Protein AF-A0A3B8V4X1-F1 (afdb_monomer_lite)

pLDDT: mean 92.64, std 4.98, range [65.25, 96.75]

Secondary structure (DSSP, 8-state):
-HHHHHHHHHHHHHHTT-S-TTS-S------S-TTSSHHHHHHHHHHHHHSSGGG-----GGGG--

Foldseek 3Di:
DVVLVVLVVLQVCVVVVNDDPVDDSDDDDDDDDPPPCPVVSLQVCCCVPVVGSVSDDDDDCVVVPD

Structure (mmCIF, N/CA/C/O backbone):
data_AF-A0A3B8V4X1-F1
#
_entry.id   AF-A0A3B8V4X1-F1
#
loop_
_atom_site.group_PDB
_atom_site.id
_atom_site.type_symbol
_atom_site.label_atom_id
_atom_site.label_alt_id
_atom_site.label_comp_id
_atom_site.label_asym_id
_atom_site.label_entity_id
_atom_site.label_seq_id
_atom_site.pdbx_PDB_ins_code
_atom_site.Cartn_x
_atom_site.Cartn_y
_atom_site.Cartn_z
_atom_site.occupancy
_atom_site.B_iso_or_equiv
_atom_site.auth_seq_id
_atom_site.auth_comp_id
_atom_site.auth_asym_id
_atom_site.auth_atom_id
_atom_site.pdbx_PDB_model_num
ATOM 1 N N . ASN A 1 1 ? 0.090 2.539 -17.052 1.00 70.19 1 ASN A N 1
ATOM 2 C CA . ASN A 1 1 ? -0.915 2.838 -15.998 1.00 70.19 1 ASN A CA 1
ATOM 3 C C . ASN A 1 1 ? -1.748 1.646 -15.525 1.00 70.19 1 ASN A C 1
ATOM 5 O O . ASN A 1 1 ? -2.728 1.847 -14.811 1.00 70.19 1 ASN A O 1
ATOM 9 N N . GLU A 1 2 ? -1.365 0.404 -15.831 1.00 90.00 2 GLU A N 1
ATOM 10 C CA . GLU A 1 2 ? -2.120 -0.772 -15.380 1.00 90.00 2 GLU A CA 1
ATOM 11 C C . GLU A 1 2 ? -2.096 -0.942 -13.851 1.00 90.00 2 GLU A C 1
ATOM 13 O O . GLU A 1 2 ? -3.155 -1.079 -13.244 1.00 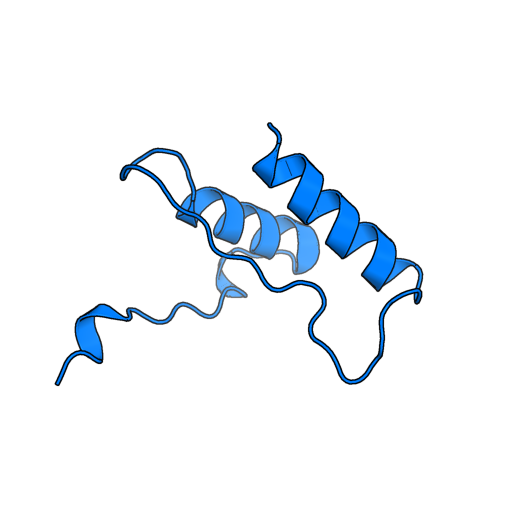90.00 2 GLU A O 1
ATOM 18 N N . ALA A 1 3 ? -0.922 -0.813 -13.217 1.00 92.00 3 ALA A N 1
ATOM 19 C CA . ALA A 1 3 ? -0.768 -0.913 -11.762 1.00 92.00 3 ALA A CA 1
ATOM 20 C C . ALA A 1 3 ? -1.658 0.088 -11.002 1.00 92.00 3 ALA A C 1
ATOM 22 O O . ALA A 1 3 ? -2.424 -0.298 -10.121 1.00 92.00 3 ALA A O 1
ATOM 23 N N . VAL A 1 4 ? -1.631 1.363 -11.403 1.00 94.00 4 VAL A N 1
ATOM 24 C CA . VAL A 1 4 ? -2.475 2.417 -10.813 1.00 94.00 4 VAL A CA 1
ATOM 25 C C . VAL A 1 4 ? -3.959 2.086 -10.984 1.00 94.00 4 VAL A C 1
ATOM 27 O O . VAL A 1 4 ? -4.735 2.186 -10.036 1.00 94.00 4 VAL A O 1
ATOM 30 N N . SER A 1 5 ? -4.357 1.632 -12.174 1.00 95.44 5 SER A N 1
ATOM 31 C CA . SER A 1 5 ? -5.750 1.273 -12.463 1.00 95.44 5 SER A CA 1
ATOM 32 C C . SER A 1 5 ? -6.222 0.075 -11.633 1.00 95.44 5 SER A C 1
ATOM 34 O O . SER A 1 5 ? -7.354 0.072 -11.144 1.00 95.44 5 SER A O 1
ATOM 36 N N . ALA A 1 6 ? -5.364 -0.931 -11.442 1.00 94.75 6 ALA A N 1
ATOM 37 C CA . ALA A 1 6 ? -5.650 -2.100 -10.616 1.00 94.75 6 ALA A CA 1
ATOM 38 C C . ALA A 1 6 ? -5.852 -1.713 -9.142 1.00 94.75 6 ALA A C 1
ATOM 40 O O . ALA A 1 6 ? -6.843 -2.125 -8.529 1.00 94.75 6 ALA A O 1
ATOM 41 N N . VAL A 1 7 ? -4.972 -0.863 -8.605 1.00 95.62 7 VAL A N 1
ATOM 42 C CA . VAL A 1 7 ? -5.071 -0.364 -7.228 1.00 95.62 7 VAL A CA 1
ATOM 43 C C . VAL A 1 7 ? -6.326 0.489 -7.039 1.00 95.62 7 VAL A C 1
ATOM 45 O O . VAL A 1 7 ? -7.130 0.218 -6.144 1.00 95.62 7 VAL A O 1
ATOM 48 N N . ALA A 1 8 ? -6.565 1.456 -7.929 1.00 95.12 8 ALA A N 1
ATOM 49 C CA . ALA A 1 8 ? -7.744 2.318 -7.878 1.00 95.12 8 ALA A CA 1
ATOM 50 C C . ALA A 1 8 ? -9.052 1.511 -7.926 1.00 95.12 8 ALA A C 1
ATOM 52 O O . ALA A 1 8 ? -9.999 1.803 -7.192 1.00 95.12 8 ALA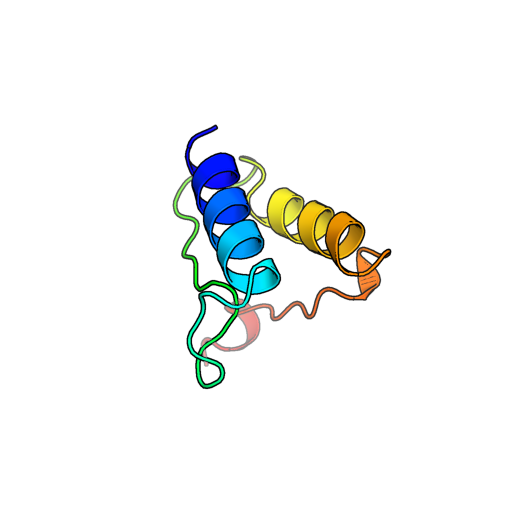 A O 1
ATOM 53 N N . ARG A 1 9 ? -9.110 0.456 -8.750 1.00 94.50 9 ARG A N 1
ATOM 54 C CA . ARG A 1 9 ? -10.277 -0.431 -8.838 1.00 94.50 9 ARG A CA 1
ATOM 55 C C . ARG A 1 9 ? -10.539 -1.165 -7.521 1.00 94.50 9 ARG A C 1
ATOM 57 O O . ARG A 1 9 ? -11.693 -1.253 -7.108 1.00 94.50 9 ARG A O 1
ATOM 64 N N . ALA A 1 10 ? -9.501 -1.679 -6.859 1.00 94.12 10 ALA A N 1
ATOM 65 C CA . ALA A 1 10 ? -9.654 -2.360 -5.573 1.00 94.12 10 ALA A CA 1
ATOM 66 C C . ALA A 1 10 ? -10.178 -1.416 -4.481 1.00 94.12 10 ALA A C 1
ATOM 68 O O . ALA A 1 10 ? -11.139 -1.752 -3.791 1.00 94.12 10 ALA A O 1
ATOM 69 N N . ILE A 1 11 ? -9.617 -0.206 -4.396 1.00 94.12 11 ILE A N 1
ATOM 70 C CA . ILE A 1 11 ? -10.036 0.819 -3.430 1.00 94.12 11 ILE A CA 1
ATOM 71 C C . ILE A 1 11 ? -11.502 1.205 -3.643 1.00 94.12 11 ILE A C 1
ATOM 73 O O . ILE A 1 11 ? -12.270 1.260 -2.684 1.00 94.12 11 ILE A O 1
ATOM 77 N N . ARG A 1 12 ? -11.916 1.431 -4.898 1.00 94.00 12 ARG A N 1
ATOM 78 C CA . ARG A 1 12 ? -13.311 1.769 -5.229 1.00 94.00 12 ARG A CA 1
ATOM 79 C C . ARG A 1 12 ? -14.286 0.683 -4.773 1.00 94.00 12 ARG A C 1
ATOM 81 O O . ARG A 1 12 ? -15.298 1.009 -4.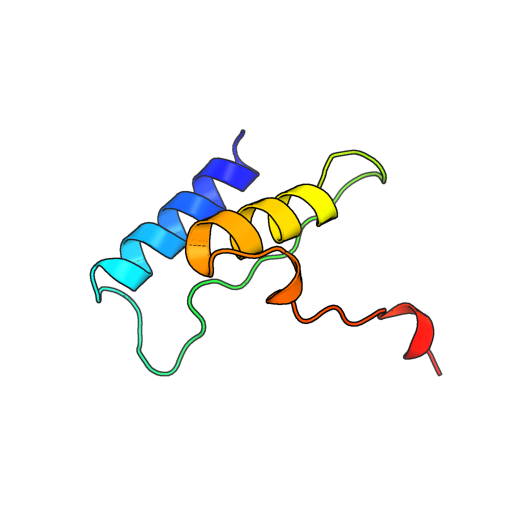164 1.00 94.00 12 ARG A O 1
ATOM 88 N N . ARG A 1 13 ? -13.970 -0.598 -5.004 1.00 93.75 13 ARG A N 1
ATOM 89 C CA . ARG A 1 13 ? -14.809 -1.715 -4.530 1.00 93.75 13 ARG A CA 1
ATOM 90 C C . ARG A 1 13 ? -14.895 -1.767 -3.008 1.00 93.75 13 ARG A C 1
ATOM 92 O O . ARG A 1 13 ? -15.979 -1.969 -2.473 1.00 93.75 13 ARG A O 1
ATOM 99 N N . ALA A 1 14 ? -13.771 -1.566 -2.321 1.00 91.81 14 ALA A N 1
ATOM 100 C CA . ALA A 1 14 ? -13.742 -1.566 -0.865 1.00 91.81 14 ALA A CA 1
ATOM 101 C C . ALA A 1 14 ? -14.589 -0.432 -0.271 1.00 91.81 14 ALA A C 1
ATOM 103 O O . ALA A 1 14 ? -15.358 -0.674 0.654 1.00 91.81 14 ALA A O 1
ATOM 104 N N . ARG A 1 15 ? -14.501 0.781 -0.833 1.00 89.50 15 ARG A N 1
ATOM 105 C CA . ARG A 1 15 ? -15.320 1.926 -0.401 1.00 89.50 15 ARG A CA 1
ATOM 106 C C . ARG A 1 15 ? -16.806 1.767 -0.731 1.00 89.50 15 ARG A C 1
ATOM 108 O O . ARG A 1 15 ? -17.633 2.297 -0.004 1.00 89.50 15 ARG A O 1
ATOM 115 N N . ALA A 1 16 ? -17.145 1.015 -1.777 1.00 94.12 16 ALA A N 1
ATOM 116 C CA . ALA A 1 16 ? -18.527 0.668 -2.108 1.00 94.12 16 ALA A CA 1
ATOM 117 C C . ALA A 1 16 ? -19.120 -0.444 -1.214 1.00 94.12 16 ALA A C 1
ATOM 119 O O . ALA A 1 16 ? -20.240 -0.880 -1.460 1.00 94.12 16 ALA A O 1
ATOM 120 N N . GLY A 1 17 ? -18.378 -0.944 -0.216 1.00 91.88 17 GLY A N 1
ATOM 121 C CA . GLY A 1 17 ? -18.839 -2.024 0.665 1.00 91.88 17 GLY A CA 1
ATOM 122 C C . GLY A 1 17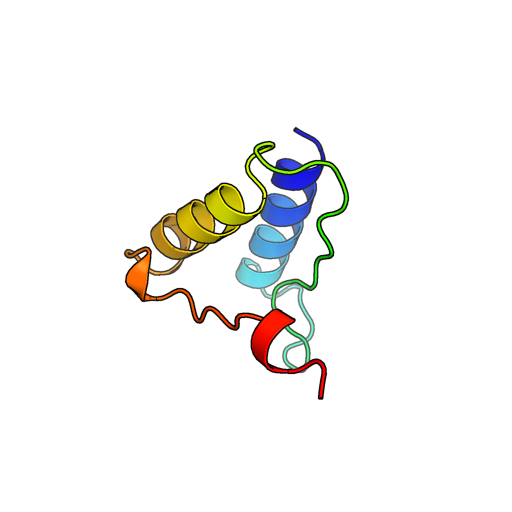 ? -18.874 -3.404 0.002 1.00 91.88 17 GLY A C 1
ATOM 123 O O . GLY A 1 17 ? -19.444 -4.335 0.554 1.00 91.88 17 GLY A O 1
ATOM 124 N N . LEU A 1 18 ? -18.251 -3.558 -1.171 1.00 90.50 18 LEU A N 1
ATOM 125 C CA . LEU A 1 18 ? -18.263 -4.801 -1.953 1.00 90.50 18 LEU A CA 1
ATOM 126 C C . LEU A 1 18 ? -17.099 -5.744 -1.608 1.00 90.50 18 LEU A C 1
ATOM 128 O O . LEU A 1 18 ? -16.884 -6.733 -2.309 1.00 90.50 18 LEU A O 1
ATOM 132 N N . LYS A 1 19 ? -16.295 -5.419 -0.587 1.00 89.31 19 LYS A N 1
ATOM 133 C CA . LYS A 1 19 ? -15.219 -6.295 -0.106 1.00 89.31 19 LYS A CA 1
ATOM 134 C C . LYS A 1 19 ? -15.690 -7.124 1.083 1.00 89.31 19 LYS A C 1
ATOM 136 O O . LYS A 1 19 ? -16.498 -6.668 1.884 1.00 89.31 19 LYS A O 1
ATOM 141 N N . ASP A 1 20 ? -15.082 -8.290 1.243 1.00 91.44 20 ASP A N 1
ATOM 142 C CA . ASP A 1 20 ? -15.156 -9.059 2.481 1.00 91.44 20 ASP A CA 1
ATOM 143 C C . ASP A 1 20 ? -14.571 -8.234 3.655 1.00 91.44 20 ASP A C 1
ATOM 145 O O . ASP A 1 20 ? -13.412 -7.798 3.569 1.00 91.44 20 ASP A O 1
ATOM 149 N N . PRO A 1 21 ? -15.334 -7.993 4.741 1.00 89.81 21 PRO A N 1
ATOM 150 C CA . PRO A 1 21 ? -14.853 -7.266 5.915 1.00 89.81 21 PRO A CA 1
ATOM 151 C C . PRO A 1 21 ? -13.635 -7.912 6.583 1.00 89.81 21 PRO A C 1
ATOM 153 O O . PRO A 1 21 ? -12.809 -7.193 7.142 1.00 89.81 21 PRO A O 1
ATOM 156 N N . SER A 1 22 ? -13.489 -9.238 6.482 1.00 94.31 22 SER A N 1
ATOM 157 C CA . SER A 1 22 ? -12.371 -9.994 7.061 1.00 94.31 22 SER A CA 1
ATOM 158 C C . SER A 1 22 ? -11.062 -9.862 6.272 1.00 94.31 22 SER A C 1
ATOM 160 O O . SER A 1 22 ? -10.012 -10.314 6.729 1.00 94.31 22 SER A O 1
ATOM 162 N N . ARG A 1 23 ? -11.090 -9.232 5.088 1.00 92.75 23 ARG A N 1
ATOM 163 C CA . ARG A 1 23 ? -9.926 -9.098 4.201 1.00 92.75 23 ARG A CA 1
ATOM 164 C C . ARG A 1 23 ? -9.447 -7.647 4.086 1.00 92.75 23 ARG A C 1
ATOM 166 O O . ARG A 1 23 ? -10.252 -6.714 4.182 1.00 92.75 23 ARG A O 1
ATOM 173 N N . PRO A 1 24 ? -8.150 -7.414 3.805 1.00 93.31 24 PRO A N 1
ATOM 174 C CA . PRO A 1 24 ? -7.631 -6.080 3.502 1.00 93.31 24 PRO A CA 1
ATOM 175 C C . PRO A 1 24 ? -8.331 -5.418 2.303 1.00 93.31 24 PRO A C 1
ATOM 177 O O . PRO A 1 24 ? -8.913 -6.091 1.455 1.00 93.31 24 PRO A O 1
ATOM 180 N N . ILE A 1 25 ? -8.246 -4.083 2.208 1.00 91.25 25 ILE A N 1
ATOM 181 C CA . ILE A 1 25 ? -8.786 -3.295 1.075 1.00 91.25 25 ILE A CA 1
ATOM 182 C C . ILE A 1 25 ? -8.202 -3.761 -0.268 1.00 91.25 25 ILE A C 1
ATOM 184 O O . ILE A 1 25 ? -8.912 -3.851 -1.270 1.00 91.25 25 ILE A O 1
ATOM 188 N N . GLY A 1 26 ? -6.912 -4.078 -0.274 1.00 91.62 26 GLY A N 1
ATOM 189 C CA . GLY A 1 26 ? -6.199 -4.662 -1.396 1.00 91.62 26 GLY A CA 1
ATOM 190 C C . GLY A 1 26 ? -4.868 -5.223 -0.916 1.00 91.62 26 GLY A C 1
ATOM 191 O O . GLY A 1 26 ? -4.297 -4.727 0.052 1.00 91.62 26 GLY A O 1
ATOM 192 N N . SER A 1 27 ? -4.400 -6.272 -1.581 1.00 93.56 27 SER A N 1
ATOM 193 C CA . SER A 1 27 ? -3.073 -6.848 -1.385 1.00 93.56 27 SER A CA 1
ATOM 194 C C . SER A 1 27 ? -2.395 -6.867 -2.748 1.00 93.56 27 SER A C 1
ATOM 196 O O . SER A 1 27 ? -2.981 -7.347 -3.721 1.00 93.56 27 SER A O 1
ATOM 198 N N . PHE A 1 28 ? -1.214 -6.264 -2.830 1.00 94.50 28 PHE A N 1
ATOM 199 C CA . PHE A 1 28 ? -0.507 -6.030 -4.083 1.00 94.50 28 PHE A CA 1
ATOM 200 C C . PHE A 1 28 ? 0.962 -6.394 -3.927 1.00 94.50 28 PHE A C 1
ATOM 202 O O . PHE A 1 28 ? 1.544 -6.203 -2.863 1.00 94.50 28 PHE A O 1
ATOM 209 N N . ILE A 1 29 ? 1.559 -6.853 -5.023 1.00 94.69 29 ILE A N 1
ATOM 210 C CA . ILE A 1 29 ? 3.001 -7.035 -5.153 1.00 94.69 29 ILE A CA 1
ATOM 211 C C . ILE A 1 29 ? 3.436 -6.213 -6.363 1.00 94.69 29 ILE A C 1
ATOM 213 O O . ILE A 1 29 ? 2.980 -6.452 -7.482 1.00 94.69 29 ILE A O 1
ATOM 217 N N . PHE A 1 30 ? 4.302 -5.226 -6.142 1.00 93.94 30 PHE A N 1
ATOM 218 C CA . PHE A 1 30 ? 4.851 -4.400 -7.213 1.00 93.94 30 PHE A CA 1
ATOM 219 C C . PHE A 1 30 ? 6.220 -4.937 -7.631 1.00 93.94 30 PHE A C 1
ATOM 221 O O . PHE A 1 30 ? 7.203 -4.765 -6.918 1.00 93.94 30 PHE A O 1
ATOM 228 N N . VAL A 1 31 ? 6.304 -5.542 -8.815 1.00 93.31 31 VAL A N 1
ATOM 229 C CA . VAL A 1 31 ? 7.552 -6.109 -9.356 1.00 93.31 31 VAL A CA 1
ATOM 230 C C . VAL A 1 31 ? 8.142 -5.187 -10.423 1.00 93.31 31 VAL A C 1
ATOM 232 O O . VAL A 1 3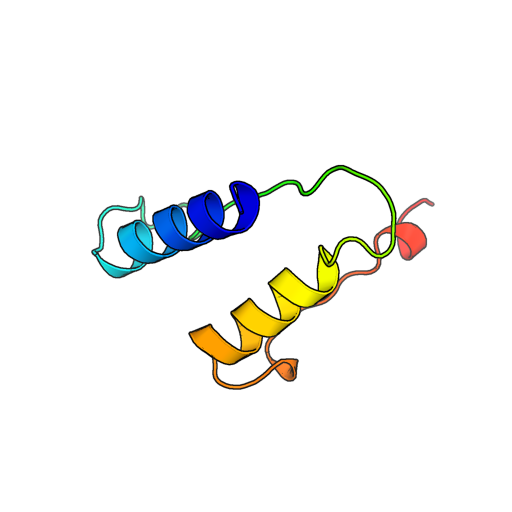1 ? 7.418 -4.469 -11.110 1.00 93.31 31 VAL A O 1
ATOM 235 N N . GLY A 1 32 ? 9.471 -5.108 -10.511 1.00 92.62 32 GLY A N 1
ATOM 236 C CA . GLY A 1 32 ? 10.203 -4.381 -11.560 1.00 92.62 32 GLY A CA 1
ATOM 237 C C . GLY A 1 32 ? 11.372 -3.541 -11.023 1.00 92.62 32 GLY A C 1
ATOM 238 O O . GLY A 1 32 ? 11.602 -3.550 -9.817 1.00 92.62 32 GLY A O 1
ATOM 239 N N . PRO A 1 33 ? 12.060 -2.775 -11.886 1.00 94.88 33 PRO A N 1
ATOM 240 C CA . PRO A 1 33 ? 13.274 -2.039 -11.522 1.00 94.88 33 PRO A CA 1
ATOM 241 C C . PRO A 1 33 ? 13.054 -0.954 -10.456 1.00 94.88 33 PRO A C 1
ATOM 243 O O . PRO A 1 33 ? 11.931 -0.486 -10.248 1.00 94.88 33 PRO A O 1
ATOM 246 N N . THR A 1 34 ? 14.135 -0.525 -9.806 1.00 92.25 34 THR A N 1
ATOM 247 C CA . THR A 1 34 ? 14.146 0.634 -8.897 1.00 92.25 34 THR A CA 1
ATOM 248 C C . THR A 1 34 ? 13.872 1.930 -9.667 1.00 92.25 34 THR A C 1
ATOM 250 O O . THR A 1 34 ? 14.164 2.029 -10.856 1.00 92.25 34 THR A O 1
ATOM 253 N N . GLY A 1 35 ? 13.280 2.928 -9.006 1.00 91.69 35 GLY A N 1
ATOM 254 C CA . GLY A 1 35 ? 13.022 4.248 -9.601 1.00 91.69 35 GLY A CA 1
ATOM 255 C C . GLY A 1 35 ? 11.758 4.347 -10.464 1.00 91.69 35 GLY A C 1
ATOM 256 O O . GLY A 1 35 ? 11.418 5.432 -10.913 1.00 91.69 35 GLY A O 1
ATOM 257 N N . VAL A 1 36 ? 11.005 3.256 -10.653 1.00 93.62 36 VAL A N 1
ATOM 258 C CA . VAL A 1 36 ? 9.755 3.256 -11.450 1.00 93.62 36 VAL A CA 1
ATOM 259 C C . VAL A 1 36 ? 8.508 3.723 -10.676 1.00 93.62 36 VAL A C 1
ATOM 261 O O . VAL A 1 36 ? 7.390 3.544 -11.152 1.00 93.62 36 VAL A O 1
ATOM 264 N N . GLY A 1 37 ? 8.677 4.270 -9.467 1.00 94.44 37 GLY A N 1
ATOM 265 C CA . GLY A 1 37 ? 7.583 4.862 -8.682 1.00 94.44 37 GLY A CA 1
ATOM 266 C C . GLY A 1 37 ? 6.758 3.896 -7.823 1.00 94.44 37 GLY A C 1
ATOM 267 O O . GLY A 1 37 ? 5.621 4.206 -7.480 1.00 94.44 37 GLY A O 1
ATOM 268 N N . LYS A 1 38 ? 7.286 2.716 -7.462 1.00 95.81 38 LYS A N 1
ATOM 269 C CA . LYS A 1 38 ? 6.568 1.747 -6.598 1.00 95.81 38 LYS A CA 1
ATOM 270 C C . LYS A 1 38 ? 6.274 2.332 -5.214 1.00 95.81 38 LYS A C 1
ATOM 272 O O . LYS A 1 38 ? 5.143 2.278 -4.746 1.00 95.81 38 LYS A O 1
ATOM 277 N N . THR A 1 39 ? 7.298 2.905 -4.584 1.00 94.75 39 THR A N 1
ATOM 278 C CA . THR A 1 39 ? 7.195 3.531 -3.260 1.00 94.75 39 THR A CA 1
ATOM 279 C C . THR A 1 39 ? 6.395 4.826 -3.329 1.00 94.75 39 THR A C 1
ATOM 281 O O . THR A 1 39 ? 5.565 5.079 -2.462 1.00 94.75 39 THR A O 1
ATOM 284 N N . ASP A 1 40 ? 6.588 5.615 -4.385 1.00 95.19 40 ASP A N 1
ATOM 285 C CA . ASP A 1 40 ? 5.859 6.869 -4.592 1.00 95.19 40 ASP A CA 1
ATOM 286 C C . ASP A 1 40 ? 4.356 6.638 -4.773 1.00 95.19 40 ASP A C 1
ATOM 288 O O . ASP A 1 40 ? 3.547 7.397 -4.247 1.00 95.19 40 ASP A O 1
ATOM 292 N N . LEU A 1 41 ? 3.958 5.538 -5.423 1.00 94.69 41 LEU A N 1
ATOM 293 C CA . LEU A 1 41 ? 2.552 5.144 -5.489 1.00 94.69 41 LEU A CA 1
ATOM 294 C C . LEU A 1 41 ? 1.973 4.880 -4.094 1.00 94.69 41 LEU A C 1
ATOM 296 O O . LEU A 1 41 ? 0.861 5.317 -3.809 1.00 94.69 41 LEU A O 1
ATOM 300 N N . CYS A 1 42 ? 2.709 4.202 -3.210 1.00 95.50 42 CYS A N 1
ATOM 301 C CA . CYS A 1 42 ? 2.262 4.002 -1.831 1.00 95.50 42 CYS A CA 1
ATOM 302 C C . CYS A 1 42 ? 2.095 5.339 -1.094 1.00 95.50 42 CYS A C 1
ATOM 304 O O . CYS A 1 42 ? 1.114 5.508 -0.372 1.00 95.50 42 CYS A O 1
ATOM 306 N N . LYS A 1 43 ? 3.017 6.291 -1.293 1.00 95.88 43 LYS A N 1
ATOM 307 C CA . LYS A 1 43 ? 2.982 7.615 -0.645 1.00 95.88 43 LYS A CA 1
ATOM 308 C C . LYS A 1 43 ? 1.771 8.416 -1.092 1.00 95.88 43 LYS A C 1
ATOM 310 O O . LYS A 1 43 ? 0.962 8.831 -0.268 1.00 95.88 43 LYS A O 1
ATOM 315 N N . ALA A 1 44 ? 1.563 8.489 -2.404 1.00 95.50 44 ALA A N 1
ATOM 316 C CA . ALA A 1 44 ? 0.399 9.137 -2.989 1.00 95.50 44 ALA A CA 1
ATOM 317 C C . ALA A 1 44 ? -0.925 8.516 -2.507 1.00 95.50 44 ALA A C 1
ATOM 319 O O . ALA A 1 44 ? -1.917 9.224 -2.331 1.00 95.50 44 ALA A O 1
ATOM 320 N N . LEU A 1 45 ? -0.963 7.199 -2.270 1.00 94.38 45 LEU A N 1
ATOM 321 C CA . LEU A 1 45 ? -2.140 6.533 -1.707 1.00 94.38 45 LEU A CA 1
ATOM 322 C C . LEU A 1 45 ? -2.374 6.903 -0.242 1.00 94.38 45 LEU A C 1
ATOM 324 O O . LEU A 1 45 ? -3.529 7.108 0.128 1.00 94.38 45 LEU A O 1
ATOM 328 N N . ALA A 1 46 ? -1.321 6.994 0.571 1.00 95.75 46 ALA A N 1
ATOM 329 C CA . ALA A 1 46 ? -1.435 7.420 1.963 1.00 95.75 46 ALA A CA 1
ATOM 330 C C . ALA A 1 46 ? -2.004 8.846 2.053 1.00 95.75 46 ALA A C 1
ATOM 332 O O . ALA A 1 46 ? -3.028 9.061 2.701 1.00 95.75 46 ALA A O 1
ATOM 333 N N . GLU A 1 47 ? -1.439 9.767 1.274 1.00 96.12 47 GLU A N 1
ATOM 334 C CA . GLU A 1 47 ? -1.919 11.144 1.141 1.00 96.12 47 GLU A CA 1
ATOM 335 C C . GLU A 1 47 ? -3.389 11.195 0.687 1.00 96.12 47 GLU A C 1
ATOM 337 O O . GLU A 1 47 ? -4.244 11.790 1.338 1.00 96.12 47 GLU A O 1
ATOM 342 N N . THR A 1 48 ? -3.729 10.499 -0.401 1.00 93.25 48 THR A N 1
ATOM 343 C CA . THR A 1 48 ? -5.071 10.581 -1.006 1.00 93.25 48 THR A CA 1
ATOM 344 C C . THR A 1 48 ? -6.157 9.937 -0.140 1.00 93.25 48 THR A C 1
ATOM 346 O O . THR A 1 48 ? -7.318 10.352 -0.175 1.00 93.25 48 THR A O 1
ATOM 349 N N . LEU A 1 49 ? -5.827 8.869 0.590 1.00 91.94 49 LEU A N 1
ATOM 350 C CA . LEU A 1 49 ? -6.814 8.100 1.350 1.00 91.94 49 LEU A CA 1
ATOM 351 C C . LEU A 1 49 ? -6.918 8.533 2.810 1.00 91.94 49 LEU A C 1
ATOM 353 O O . LEU A 1 49 ? -8.010 8.407 3.368 1.00 91.94 49 LEU A O 1
ATOM 357 N N . PHE A 1 50 ? -5.820 9.010 3.396 1.00 93.12 50 PHE A N 1
ATOM 358 C CA . PHE A 1 50 ? -5.696 9.293 4.827 1.00 93.12 50 PHE A CA 1
ATOM 359 C C . PHE A 1 50 ? -5.214 10.721 5.130 1.00 93.12 50 PHE A C 1
ATOM 361 O O . PHE A 1 50 ? -5.130 11.091 6.296 1.00 93.12 50 PHE A O 1
ATOM 368 N N . GLY A 1 51 ? -4.956 11.540 4.105 1.00 95.50 51 GLY A N 1
ATOM 369 C CA . GLY A 1 51 ? -4.667 12.971 4.235 1.00 95.50 51 GLY A CA 1
ATOM 370 C C . GLY A 1 51 ? -3.222 13.318 4.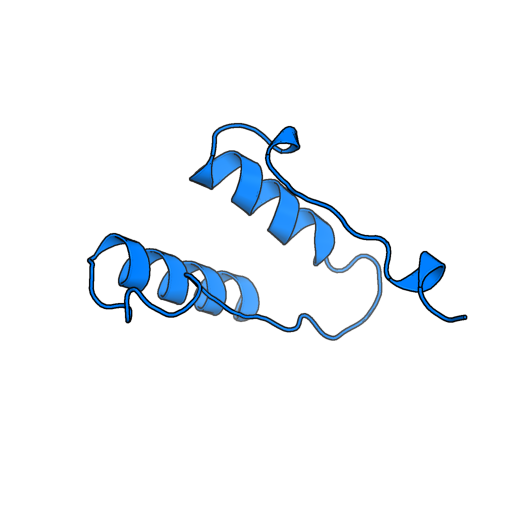591 1.00 95.50 51 GLY A C 1
ATOM 371 O O . GLY A 1 51 ? -2.943 14.486 4.836 1.00 95.50 51 GLY A O 1
ATOM 372 N N . SER A 1 52 ? -2.329 12.328 4.680 1.00 96.75 52 SER A N 1
ATOM 373 C CA . SER A 1 52 ? -0.896 12.551 4.881 1.00 96.75 52 SER A CA 1
ATOM 374 C C . SER A 1 52 ? -0.074 11.320 4.486 1.00 96.75 52 SER A C 1
ATOM 376 O O . SER A 1 52 ? -0.460 10.190 4.801 1.00 96.75 52 SER A O 1
ATOM 378 N N . GLU A 1 53 ? 1.094 11.527 3.875 1.00 95.50 53 GLU A N 1
ATOM 379 C CA . GLU A 1 53 ? 2.104 10.474 3.674 1.00 95.50 53 GLU A CA 1
ATOM 380 C C . GLU A 1 53 ? 2.559 9.805 4.984 1.00 95.50 53 GLU A C 1
ATOM 382 O O . GLU A 1 53 ? 2.850 8.609 4.980 1.00 95.50 53 GLU A O 1
ATOM 387 N N . GLU A 1 54 ? 2.547 10.528 6.109 1.00 94.88 54 GLU A N 1
ATOM 388 C CA . GLU A 1 54 ? 2.958 10.033 7.437 1.00 94.88 54 GLU A CA 1
ATOM 389 C C . GLU A 1 54 ? 2.036 8.931 7.980 1.00 94.88 54 GLU A C 1
ATOM 391 O O . GLU A 1 54 ? 2.388 8.194 8.898 1.00 94.88 54 GLU A O 1
ATOM 396 N N . GLN A 1 55 ? 0.842 8.780 7.401 1.00 95.38 55 GLN A N 1
ATOM 397 C CA . GLN A 1 55 ? -0.058 7.669 7.717 1.00 95.38 55 GLN A CA 1
ATOM 398 C C . GLN A 1 55 ? 0.410 6.344 7.088 1.00 95.38 55 GLN A C 1
ATOM 400 O O . GLN A 1 55 ? -0.177 5.290 7.344 1.00 95.38 55 GLN A O 1
ATOM 405 N N . MET A 1 56 ? 1.457 6.366 6.253 1.00 95.88 56 MET A N 1
ATOM 406 C CA . MET A 1 56 ? 2.079 5.155 5.735 1.00 95.88 56 MET A CA 1
ATOM 407 C C . MET A 1 56 ? 2.910 4.465 6.814 1.00 95.88 56 MET A C 1
ATOM 409 O O . MET A 1 56 ? 3.971 4.936 7.213 1.00 95.88 56 MET A O 1
ATOM 413 N N . ILE A 1 57 ? 2.507 3.248 7.168 1.00 95.88 57 ILE A N 1
ATOM 414 C CA . ILE A 1 57 ? 3.370 2.334 7.914 1.00 95.88 57 ILE A CA 1
ATOM 415 C C . ILE A 1 57 ? 4.374 1.719 6.935 1.00 95.88 57 ILE A C 1
ATOM 417 O O . ILE A 1 57 ? 3.998 0.953 6.043 1.00 95.88 57 ILE A O 1
ATOM 421 N N . ARG A 1 58 ? 5.655 2.063 7.094 1.00 94.81 58 ARG A N 1
ATOM 422 C CA . ARG A 1 58 ? 6.759 1.538 6.285 1.00 94.81 58 ARG A CA 1
ATOM 423 C C . ARG A 1 58 ? 7.569 0.530 7.094 1.00 94.81 58 ARG A C 1
ATOM 425 O O . ARG A 1 58 ? 8.041 0.846 8.177 1.00 94.81 58 ARG A O 1
ATOM 432 N N . LEU A 1 59 ? 7.765 -0.652 6.518 1.00 94.19 59 LEU A N 1
ATOM 433 C CA . LEU A 1 59 ? 8.652 -1.688 7.041 1.00 94.19 59 LEU A CA 1
ATOM 434 C C . LEU A 1 59 ? 9.787 -1.897 6.039 1.00 94.19 59 LEU A C 1
ATOM 436 O O . LEU A 1 59 ? 9.519 -2.141 4.857 1.00 94.19 59 LEU A O 1
ATOM 440 N N . ASP A 1 60 ? 11.035 -1.771 6.488 1.00 93.31 60 ASP A N 1
ATOM 441 C CA . ASP A 1 60 ? 12.189 -2.104 5.658 1.00 93.31 60 ASP A CA 1
ATOM 442 C C . ASP A 1 60 ? 12.495 -3.596 5.777 1.00 93.31 60 ASP A C 1
ATOM 444 O O . ASP A 1 60 ? 13.088 -4.059 6.742 1.00 93.31 60 ASP A O 1
ATOM 448 N N . MET A 1 61 ? 12.074 -4.368 4.776 1.00 91.06 61 MET A N 1
ATOM 449 C CA . MET A 1 61 ? 12.258 -5.821 4.779 1.00 91.06 61 MET A CA 1
ATOM 450 C C . MET A 1 61 ? 13.731 -6.252 4.732 1.00 91.06 61 MET A C 1
ATOM 452 O O . MET A 1 61 ? 14.013 -7.412 5.022 1.00 91.06 61 MET A O 1
ATOM 456 N N . SER A 1 62 ? 14.667 -5.362 4.373 1.00 90.00 62 SER A N 1
ATOM 457 C CA . SER A 1 62 ? 16.098 -5.688 4.409 1.00 90.00 62 SER A CA 1
ATOM 458 C C . SER A 1 62 ? 16.628 -5.843 5.837 1.00 90.00 62 SER A C 1
ATOM 460 O O . SER A 1 62 ? 17.566 -6.607 6.048 1.00 90.00 62 SER A O 1
ATOM 462 N N . GLU A 1 63 ? 15.974 -5.213 6.818 1.00 92.62 63 GLU A N 1
ATOM 463 C CA . GLU A 1 63 ? 16.307 -5.320 8.244 1.00 92.62 63 GLU A CA 1
ATOM 464 C C . GLU A 1 63 ? 15.860 -6.657 8.865 1.00 92.62 63 GLU A C 1
ATOM 466 O O . GLU A 1 63 ? 16.242 -6.970 9.986 1.00 92.62 63 GLU A O 1
ATOM 471 N N . TYR A 1 64 ? 15.075 -7.466 8.141 1.00 89.44 64 TYR A N 1
ATOM 472 C CA . TYR A 1 64 ? 14.475 -8.714 8.634 1.00 89.44 64 TYR A CA 1
ATOM 473 C C . TYR A 1 64 ? 15.021 -9.976 7.943 1.00 89.44 64 TYR A C 1
ATOM 475 O O . TYR A 1 64 ? 14.374 -11.019 7.980 1.00 89.44 64 TYR A O 1
ATOM 483 N N . MET A 1 65 ? 16.171 -9.891 7.267 1.00 82.88 65 MET A N 1
ATOM 484 C CA . MET A 1 65 ? 16.770 -11.025 6.540 1.00 82.88 65 MET A CA 1
ATOM 485 C C . MET A 1 65 ? 17.729 -11.892 7.379 1.00 82.88 65 MET A C 1
ATOM 487 O O . MET A 1 65 ? 18.516 -12.641 6.800 1.00 82.88 65 MET A O 1
ATOM 491 N N . GLU A 1 66 ? 17.687 -11.775 8.707 1.00 65.25 66 GLU A N 1
ATOM 492 C CA . GLU A 1 66 ? 18.450 -12.628 9.636 1.00 65.25 66 GLU A CA 1
ATOM 493 C C . GLU A 1 66 ? 17.887 -14.058 9.726 1.00 65.25 66 GLU A C 1
ATOM 495 O O . GLU A 1 66 ? 16.642 -14.218 9.722 1.00 65.25 66 GLU A O 1
#

Radius of gyration: 13.43 Å; chains: 1; bounding box: 37×26×26 Å

Sequence (66 aa):
NEAVSAVARAIRRARAGLKDPSRPIGSFIFVGPTGVGKTDLCKALAETLFGSEEQMIRLDMSEYME